Protein AF-A0A377ZAI4-F1 (afdb_monomer_lite)

Secondary structure (DSSP, 8-state):
---HHHHHHHHHHHHHHHHHHHHHHHHHS-HHHHHHHHHHHHHHHHHHHHHHHHHHHHHHHHHHHHHHHTT--HHHHHHHHHHHHHHHHHHHHHHHHHHHHHHHHH-TTTT------SS--------S---HHHHHHHHS-S-HHHHHHHT-HHHHHHHHHHHHHHHHHHGGG-

Organism: Klebsiella pneumoniae subsp. ozaenae (NCBI:txid574)

Structure (mmCIF, N/CA/C/O backbone):
data_AF-A0A377ZAI4-F1
#
_entry.id   AF-A0A377ZAI4-F1
#
loop_
_atom_site.group_PDB
_atom_site.id
_atom_site.type_symbol
_atom_site.label_atom_id
_atom_site.label_alt_id
_atom_site.label_comp_id
_atom_site.label_asym_id
_atom_site.label_entity_id
_atom_site.label_seq_id
_atom_site.pdbx_PDB_ins_code
_atom_site.Cartn_x
_atom_site.Cartn_y
_atom_site.Cartn_z
_atom_site.occupancy
_atom_site.B_iso_or_equiv
_atom_site.auth_seq_id
_atom_site.auth_comp_id
_atom_site.auth_asym_id
_atom_site.auth_atom_id
_atom_site.pdbx_PDB_model_num
ATOM 1 N N . MET A 1 1 ? -20.028 -23.204 -11.302 1.00 45.91 1 MET A N 1
ATOM 2 C CA . MET A 1 1 ? -18.611 -23.356 -10.896 1.00 45.91 1 MET A CA 1
ATOM 3 C C . MET A 1 1 ? -17.712 -23.246 -12.129 1.00 45.91 1 MET A C 1
ATOM 5 O O . MET A 1 1 ? -17.261 -24.260 -12.639 1.00 45.91 1 MET A O 1
ATOM 9 N N . ALA A 1 2 ? -17.522 -22.044 -12.684 1.00 52.09 2 ALA A N 1
ATOM 10 C CA . ALA A 1 2 ? -16.915 -21.872 -14.008 1.00 52.09 2 ALA A CA 1
ATOM 11 C C . ALA A 1 2 ? -15.800 -20.806 -14.013 1.00 52.09 2 ALA A C 1
ATOM 13 O O . ALA A 1 2 ? -15.980 -19.722 -13.474 1.00 52.09 2 ALA A O 1
ATOM 14 N N . ASN A 1 3 ? -14.687 -21.124 -14.690 1.00 61.41 3 ASN A N 1
ATOM 15 C CA . ASN A 1 3 ? -13.681 -20.213 -15.270 1.00 61.41 3 ASN A CA 1
ATOM 16 C C . ASN A 1 3 ? -12.674 -19.443 -14.380 1.00 61.41 3 ASN A C 1
ATOM 18 O O . ASN A 1 3 ? -11.955 -18.613 -14.929 1.00 61.41 3 ASN A O 1
ATOM 22 N N . ALA A 1 4 ? -12.497 -19.738 -13.087 1.00 61.06 4 ALA A N 1
ATOM 23 C CA . ALA A 1 4 ? -11.484 -19.035 -12.272 1.00 61.06 4 ALA A CA 1
ATOM 24 C C . ALA A 1 4 ? -10.038 -19.152 -12.823 1.00 61.06 4 ALA A C 1
ATOM 26 O O . ALA A 1 4 ? -9.299 -18.175 -12.828 1.00 61.06 4 ALA A O 1
ATOM 27 N N . ASN A 1 5 ? -9.655 -20.309 -13.382 1.00 71.44 5 ASN A N 1
ATOM 28 C CA . ASN A 1 5 ? -8.297 -20.523 -13.909 1.00 71.44 5 ASN A CA 1
ATOM 29 C C . ASN A 1 5 ? -8.024 -19.781 -15.238 1.00 71.44 5 ASN A C 1
ATOM 31 O O . ASN A 1 5 ? -6.881 -19.492 -15.579 1.00 71.44 5 ASN A O 1
ATOM 35 N N . LYS A 1 6 ? -9.070 -19.436 -16.005 1.00 84.50 6 LYS A N 1
ATOM 36 C CA . LYS A 1 6 ? -8.887 -18.790 -17.315 1.00 84.50 6 LYS A CA 1
ATOM 37 C C . LYS A 1 6 ? -8.428 -17.341 -17.177 1.00 84.50 6 LYS A C 1
ATOM 39 O O . LYS A 1 6 ? -7.590 -16.905 -17.953 1.00 84.50 6 LYS A O 1
ATOM 44 N N . LEU A 1 7 ? -8.935 -16.614 -16.178 1.00 85.81 7 LEU A N 1
ATOM 45 C CA . LEU A 1 7 ? -8.583 -15.207 -15.979 1.00 85.81 7 LEU A CA 1
ATOM 46 C C . LEU A 1 7 ? -7.131 -15.047 -15.510 1.00 85.81 7 LEU A C 1
ATOM 48 O O . LEU A 1 7 ? -6.398 -14.233 -16.063 1.00 85.81 7 LEU A O 1
ATOM 52 N N . THR A 1 8 ? -6.691 -15.871 -14.554 1.00 88.56 8 THR A N 1
ATOM 53 C CA . THR A 1 8 ? -5.288 -15.902 -14.114 1.00 88.56 8 THR A CA 1
ATOM 54 C C . THR A 1 8 ? -4.354 -16.269 -15.265 1.00 88.56 8 THR A C 1
ATOM 56 O O . THR A 1 8 ? -3.341 -15.600 -15.458 1.00 88.56 8 THR A O 1
ATOM 59 N N . LEU A 1 9 ? -4.719 -17.269 -16.079 1.00 89.00 9 LEU A N 1
ATOM 60 C CA . LEU A 1 9 ? -3.953 -17.625 -17.273 1.00 89.00 9 LEU A CA 1
ATOM 61 C C . LEU A 1 9 ? -3.871 -16.454 -18.262 1.00 89.00 9 LEU A C 1
ATOM 63 O O . LEU A 1 9 ? -2.788 -16.167 -18.761 1.00 89.00 9 LEU A O 1
ATOM 67 N N . PHE A 1 10 ? -4.977 -15.745 -18.510 1.00 91.81 10 PHE A N 1
ATOM 68 C CA . PHE A 1 10 ? -4.969 -14.574 -19.387 1.00 91.81 10 PHE A CA 1
ATOM 69 C C . PHE A 1 10 ? -4.040 -13.477 -18.875 1.00 91.81 10 PHE A C 1
ATOM 71 O O . PHE A 1 10 ? -3.251 -12.964 -19.661 1.00 91.81 10 PHE A O 1
ATOM 78 N N . ILE A 1 11 ? -4.065 -13.156 -17.578 1.00 91.25 11 ILE A N 1
ATOM 79 C CA . ILE A 1 11 ? -3.168 -12.143 -16.998 1.00 91.25 11 ILE A CA 1
ATOM 80 C C . ILE A 1 11 ? -1.704 -12.521 -17.237 1.00 91.25 11 ILE A C 1
ATOM 82 O O . ILE A 1 11 ? -0.928 -11.694 -17.711 1.00 91.25 11 ILE A O 1
ATOM 86 N N . VAL A 1 12 ? -1.330 -13.775 -16.968 1.00 92.12 12 VAL A N 1
ATOM 87 C CA . VAL A 1 12 ? 0.048 -14.247 -17.169 1.00 92.12 12 VAL A CA 1
ATOM 88 C C . VAL A 1 12 ? 0.436 -14.203 -18.649 1.00 92.12 12 VAL A C 1
ATOM 90 O O . VAL A 1 12 ? 1.517 -13.723 -18.985 1.00 92.12 12 VAL A O 1
ATOM 93 N N . VAL A 1 13 ? -0.448 -14.647 -19.545 1.00 93.75 13 VAL A N 1
ATOM 94 C CA . VAL A 1 13 ? -0.199 -14.630 -20.992 1.00 93.75 13 VAL A CA 1
ATOM 95 C C . VAL A 1 13 ? -0.047 -13.196 -21.513 1.00 93.75 13 VAL A C 1
ATOM 97 O O . VAL A 1 13 ? 0.906 -12.923 -22.239 1.00 93.75 13 VAL A O 1
ATOM 100 N N . PHE A 1 14 ? -0.917 -12.260 -21.119 1.00 91.88 14 PHE A N 1
ATOM 101 C CA . PHE A 1 14 ? -0.806 -10.850 -21.515 1.00 91.88 14 PHE A CA 1
ATOM 102 C C . PHE A 1 14 ? 0.428 -10.169 -20.921 1.00 91.88 14 PHE A C 1
ATOM 104 O O . PHE A 1 14 ? 1.060 -9.375 -21.613 1.00 91.88 14 PHE A O 1
ATOM 111 N N . MET A 1 15 ? 0.819 -10.508 -19.689 1.00 93.06 15 MET A N 1
ATOM 112 C CA . MET A 1 15 ? 2.057 -10.013 -19.082 1.00 93.06 15 MET A CA 1
ATOM 113 C C . MET A 1 15 ? 3.282 -10.462 -19.887 1.00 93.06 15 MET A C 1
ATOM 115 O O . MET A 1 15 ? 4.119 -9.635 -20.245 1.00 93.06 15 MET A O 1
ATOM 119 N N . LEU A 1 16 ? 3.367 -11.752 -20.230 1.00 94.75 16 LEU A N 1
ATOM 120 C CA . LEU A 1 16 ? 4.463 -12.283 -21.044 1.00 94.75 16 LEU A CA 1
ATOM 121 C C . LEU A 1 16 ? 4.462 -11.690 -22.456 1.00 94.75 16 LEU A C 1
ATOM 123 O O . LEU A 1 16 ? 5.514 -11.277 -22.936 1.00 94.75 16 LEU A O 1
ATOM 127 N N . MET A 1 17 ? 3.299 -11.586 -23.105 1.00 92.38 17 MET A N 1
ATOM 128 C CA . MET A 1 17 ? 3.187 -10.932 -24.413 1.00 92.38 17 MET A CA 1
ATOM 129 C C . MET A 1 17 ? 3.610 -9.460 -24.358 1.00 92.38 17 MET A C 1
ATOM 131 O O . MET A 1 17 ? 4.318 -9.006 -25.254 1.00 92.38 17 MET A O 1
ATOM 135 N N . GLY A 1 18 ? 3.239 -8.726 -23.304 1.00 89.50 18 GLY A N 1
ATOM 136 C CA . GLY A 1 18 ? 3.664 -7.344 -23.088 1.00 89.50 18 GLY A CA 1
ATOM 137 C C . GLY A 1 18 ? 5.184 -7.226 -22.987 1.00 89.50 18 GLY A C 1
ATOM 138 O O . GLY A 1 18 ? 5.784 -6.459 -23.738 1.00 89.50 18 GLY A O 1
ATOM 139 N N . ILE A 1 19 ? 5.818 -8.058 -22.153 1.00 90.62 19 ILE A N 1
ATOM 140 C CA . ILE A 1 19 ? 7.284 -8.105 -22.014 1.00 90.62 19 ILE A CA 1
ATOM 141 C C . ILE A 1 19 ? 7.958 -8.437 -23.353 1.00 90.62 19 ILE A C 1
ATOM 143 O O . ILE A 1 19 ? 8.893 -7.747 -23.756 1.00 90.62 19 ILE A O 1
ATOM 147 N N . LEU A 1 20 ? 7.472 -9.457 -24.066 1.00 91.81 20 LEU A N 1
ATOM 148 C CA . LEU A 1 20 ? 8.036 -9.879 -25.352 1.00 91.81 20 LEU A CA 1
ATOM 149 C C . LEU A 1 20 ? 7.891 -8.799 -26.428 1.00 91.81 20 LEU A C 1
ATOM 151 O O . LEU A 1 20 ? 8.846 -8.528 -27.151 1.00 91.81 20 LEU A O 1
ATOM 155 N N . SER A 1 21 ? 6.724 -8.155 -26.515 1.00 86.81 21 SER A N 1
ATOM 156 C CA . SER A 1 21 ? 6.488 -7.057 -27.457 1.00 86.81 21 SER A CA 1
ATOM 157 C C . SER A 1 21 ? 7.378 -5.844 -27.1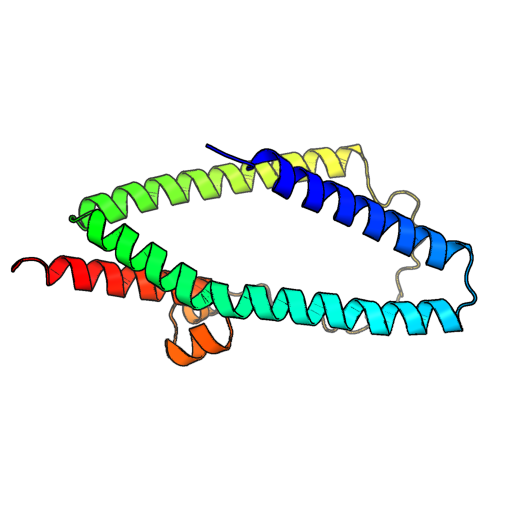65 1.00 86.81 21 SER A C 1
ATOM 159 O O . SER A 1 21 ? 7.977 -5.301 -28.091 1.00 86.81 21 SER A O 1
ATOM 161 N N . GLY A 1 22 ? 7.548 -5.475 -25.890 1.00 86.69 22 GLY A N 1
ATOM 162 C CA . GLY A 1 22 ? 8.427 -4.379 -25.481 1.00 86.69 22 GLY A CA 1
ATOM 163 C C . GLY A 1 22 ? 9.897 -4.674 -25.779 1.00 86.69 22 GLY A C 1
ATOM 164 O O . GLY A 1 22 ? 10.599 -3.823 -26.323 1.00 86.69 22 GLY A O 1
ATOM 165 N N . ALA A 1 23 ? 10.350 -5.902 -25.505 1.00 87.44 23 ALA A N 1
ATOM 166 C CA . ALA A 1 23 ? 11.706 -6.339 -25.824 1.00 87.44 23 ALA A CA 1
ATOM 167 C C . ALA A 1 23 ? 11.969 -6.346 -27.339 1.00 87.44 23 ALA A C 1
ATOM 169 O O . ALA A 1 23 ? 12.991 -5.823 -27.776 1.00 87.44 23 ALA A O 1
ATOM 170 N N . ALA A 1 24 ? 11.038 -6.871 -28.144 1.00 86.06 24 ALA A N 1
ATOM 171 C CA . ALA A 1 24 ? 11.174 -6.914 -29.599 1.00 86.06 24 ALA A CA 1
ATOM 172 C C . ALA A 1 24 ? 11.222 -5.508 -30.223 1.00 86.06 24 ALA A C 1
ATOM 174 O O . ALA A 1 24 ? 12.033 -5.245 -31.109 1.00 86.06 24 ALA A O 1
ATOM 175 N N . ILE A 1 25 ? 10.390 -4.580 -29.750 1.00 84.19 25 ILE A N 1
ATOM 176 C CA . ILE A 1 25 ? 10.393 -3.199 -30.250 1.00 84.19 25 ILE A CA 1
ATOM 177 C C . ILE A 1 25 ? 11.689 -2.491 -29.854 1.00 84.19 25 ILE A C 1
ATOM 179 O O . ILE A 1 25 ? 12.279 -1.801 -30.680 1.00 84.19 25 ILE A O 1
ATOM 183 N N . HIS A 1 26 ? 12.191 -2.723 -28.640 1.00 81.88 26 HIS A N 1
ATOM 184 C CA . HIS A 1 26 ? 13.474 -2.176 -28.208 1.00 81.88 26 HIS A CA 1
ATOM 185 C C . HIS A 1 26 ? 14.666 -2.714 -29.025 1.00 81.88 26 HIS A C 1
ATOM 187 O O . HIS A 1 26 ? 15.601 -1.963 -29.293 1.00 81.88 26 HIS A O 1
ATOM 193 N N . THR A 1 27 ? 14.663 -3.990 -29.437 1.00 81.75 27 THR A N 1
ATOM 194 C CA . THR A 1 27 ? 15.794 -4.586 -30.177 1.00 81.75 27 THR A CA 1
ATOM 195 C C . THR A 1 27 ? 15.762 -4.346 -31.683 1.00 81.75 27 THR A C 1
ATOM 197 O O . THR A 1 27 ? 16.826 -4.308 -32.297 1.00 81.75 27 THR A O 1
ATOM 200 N N . TYR A 1 28 ? 14.581 -4.217 -32.295 1.00 78.81 28 TYR A N 1
ATOM 201 C CA . TYR A 1 28 ? 14.442 -4.169 -33.758 1.00 78.81 28 TYR A CA 1
ATOM 202 C C . TYR A 1 28 ? 14.004 -2.807 -34.323 1.00 78.81 28 TYR A C 1
ATOM 204 O O . TYR A 1 28 ? 14.058 -2.632 -35.540 1.00 78.81 28 TYR A O 1
ATOM 212 N N . ALA A 1 29 ? 13.574 -1.843 -33.497 1.00 79.88 29 ALA A N 1
ATOM 213 C CA . ALA A 1 29 ? 13.052 -0.561 -33.979 1.00 79.88 29 ALA A CA 1
ATOM 214 C C . ALA A 1 29 ? 14.047 0.609 -33.855 1.00 79.88 29 ALA A C 1
ATOM 216 O O . ALA A 1 29 ? 14.933 0.642 -33.005 1.00 79.88 29 ALA A O 1
ATOM 217 N N . THR A 1 30 ? 13.872 1.612 -34.718 1.00 78.94 30 THR A N 1
ATOM 218 C CA . THR A 1 30 ? 14.623 2.877 -34.706 1.00 78.94 30 THR A CA 1
ATOM 219 C C . THR A 1 30 ? 14.266 3.709 -33.456 1.00 78.94 30 THR A C 1
ATOM 221 O O . THR A 1 30 ? 13.109 3.666 -33.028 1.00 78.94 30 THR A O 1
ATOM 224 N N . PRO A 1 31 ? 15.186 4.517 -32.882 1.00 75.50 31 PRO A N 1
ATOM 225 C CA . PRO A 1 31 ? 14.945 5.254 -31.630 1.00 75.50 31 PRO A CA 1
ATOM 226 C C . PRO A 1 31 ? 13.681 6.130 -31.614 1.00 75.50 31 PRO A C 1
ATOM 228 O O . PRO A 1 31 ? 13.034 6.283 -30.581 1.00 75.50 31 PRO A O 1
ATOM 231 N N . THR A 1 32 ? 13.286 6.667 -32.770 1.00 75.25 32 THR A N 1
ATOM 232 C CA . THR A 1 32 ? 12.071 7.478 -32.935 1.00 75.25 32 THR A CA 1
ATOM 233 C C . THR A 1 32 ? 10.786 6.659 -32.775 1.00 75.25 32 THR A C 1
ATOM 235 O O . THR A 1 32 ? 9.830 7.119 -32.155 1.00 75.25 32 THR A O 1
ATOM 238 N N . THR A 1 33 ? 10.765 5.425 -33.283 1.00 76.75 33 THR A N 1
ATOM 239 C CA . THR A 1 33 ? 9.631 4.498 -33.156 1.00 76.75 33 THR A CA 1
ATOM 240 C C . THR A 1 33 ? 9.520 3.930 -31.743 1.00 76.75 33 THR A C 1
ATOM 242 O O . THR A 1 33 ? 8.408 3.738 -31.260 1.00 76.75 33 THR A O 1
ATOM 245 N N . VAL A 1 34 ? 10.648 3.714 -31.057 1.00 79.88 34 VAL A N 1
ATOM 246 C CA . VAL A 1 34 ? 10.663 3.276 -29.650 1.00 79.88 34 VAL A CA 1
ATOM 247 C C . VAL A 1 34 ? 10.018 4.330 -28.747 1.00 79.88 34 VAL A C 1
ATOM 249 O O . VAL A 1 34 ? 9.147 3.985 -27.952 1.00 79.88 34 VAL A O 1
ATOM 252 N N . SER A 1 35 ? 10.377 5.610 -28.911 1.00 78.31 35 SER A N 1
ATOM 253 C CA . SER A 1 35 ? 9.770 6.710 -28.144 1.00 78.31 35 SER A CA 1
ATOM 254 C C . SER A 1 35 ? 8.271 6.828 -28.416 1.00 78.31 35 SER A C 1
ATOM 256 O O . SER A 1 35 ? 7.478 6.844 -27.482 1.00 78.31 35 SER A O 1
ATOM 258 N N . ALA A 1 36 ? 7.867 6.825 -29.691 1.00 82.31 36 ALA A N 1
ATOM 259 C CA . ALA A 1 36 ? 6.455 6.922 -30.053 1.00 82.31 36 ALA A CA 1
ATOM 260 C C . ALA A 1 36 ? 5.635 5.739 -29.513 1.00 82.31 36 ALA A C 1
ATOM 262 O O . ALA A 1 36 ? 4.505 5.916 -29.067 1.00 82.31 36 ALA A O 1
ATOM 263 N N . TRP A 1 37 ? 6.179 4.520 -29.534 1.00 82.06 37 TRP A N 1
ATOM 264 C CA . TRP A 1 37 ? 5.494 3.359 -28.968 1.00 82.06 37 TRP A CA 1
ATOM 265 C C . TRP A 1 37 ? 5.384 3.440 -27.440 1.00 82.06 37 TRP A C 1
ATOM 267 O O . TRP A 1 37 ? 4.315 3.155 -26.897 1.00 82.06 37 TRP A O 1
ATOM 277 N N . ALA A 1 38 ? 6.448 3.877 -26.758 1.00 81.50 38 ALA A N 1
ATOM 278 C CA . ALA A 1 38 ? 6.449 4.074 -25.312 1.00 81.50 38 ALA A CA 1
ATOM 279 C C . ALA A 1 38 ? 5.367 5.074 -24.878 1.00 81.50 38 ALA A C 1
ATOM 281 O O . ALA A 1 38 ? 4.575 4.749 -23.997 1.00 81.50 38 ALA A O 1
ATOM 282 N N . ASP A 1 39 ? 5.257 6.220 -25.555 1.00 83.69 39 ASP A N 1
ATOM 283 C CA . ASP A 1 39 ? 4.256 7.251 -25.246 1.00 83.69 39 ASP A CA 1
ATOM 284 C C . ASP A 1 39 ? 2.807 6.767 -25.448 1.00 83.69 39 ASP A C 1
ATOM 286 O O . ASP A 1 39 ? 1.890 7.169 -24.732 1.00 83.69 39 ASP A O 1
ATOM 290 N N . ASN A 1 40 ? 2.572 5.871 -26.411 1.00 86.38 40 ASN A N 1
ATOM 291 C CA . ASN A 1 40 ? 1.237 5.313 -26.648 1.00 86.38 40 ASN A CA 1
ATOM 292 C C . ASN A 1 40 ? 0.861 4.223 -25.626 1.00 86.38 40 ASN A C 1
ATOM 294 O O . ASN A 1 40 ? -0.298 4.121 -25.219 1.00 86.38 40 ASN A O 1
ATOM 298 N N . ILE A 1 41 ? 1.820 3.398 -25.196 1.00 86.81 41 ILE A N 1
ATOM 299 C CA . ILE A 1 41 ? 1.599 2.339 -24.194 1.00 86.81 41 ILE A CA 1
ATOM 300 C C . ILE A 1 41 ? 1.440 2.913 -22.782 1.00 86.81 41 ILE A C 1
ATOM 302 O O . ILE A 1 41 ? 0.656 2.381 -21.984 1.00 86.81 41 ILE A O 1
ATOM 306 N N . THR A 1 42 ? 2.155 3.990 -22.454 1.00 86.88 42 THR A N 1
ATOM 307 C CA . THR A 1 42 ? 2.029 4.654 -21.148 1.00 86.88 42 THR A CA 1
ATOM 308 C C . THR A 1 42 ? 0.618 5.177 -20.933 1.00 86.88 42 THR A C 1
ATOM 310 O O . THR A 1 42 ? 0.093 4.990 -19.842 1.00 86.88 42 THR A O 1
ATOM 313 N N . LEU A 1 43 ? -0.065 5.674 -21.972 1.00 89.88 43 LEU A N 1
ATOM 314 C CA . LEU A 1 43 ? -1.476 6.073 -21.882 1.00 89.88 43 LEU A CA 1
ATOM 315 C C . LEU A 1 43 ? -2.382 4.935 -21.378 1.00 89.88 43 LEU A C 1
ATOM 317 O O . LEU A 1 43 ? -3.228 5.149 -20.507 1.00 89.88 43 LEU A O 1
ATOM 321 N N . LEU A 1 44 ? -2.208 3.720 -21.908 1.00 90.19 44 LEU A N 1
ATOM 322 C CA . LEU A 1 44 ? -2.991 2.556 -21.484 1.00 90.19 44 LEU A CA 1
ATOM 323 C C . LEU A 1 44 ? -2.680 2.176 -20.031 1.00 90.19 44 LEU A C 1
ATOM 325 O O . LEU A 1 44 ? -3.592 1.886 -19.254 1.00 90.19 44 LEU A O 1
ATOM 329 N N . THR A 1 45 ? -1.399 2.213 -19.663 1.00 90.06 45 THR A N 1
ATOM 330 C CA . THR A 1 45 ? -0.939 1.933 -18.295 1.00 90.06 45 THR A CA 1
ATOM 331 C C . THR A 1 45 ? -1.490 2.964 -17.311 1.00 90.06 45 THR A C 1
ATOM 333 O O . THR A 1 45 ? -2.036 2.597 -16.271 1.00 90.06 45 THR A O 1
ATOM 336 N N . ASP A 1 46 ? -1.440 4.246 -17.661 1.00 92.25 46 ASP A N 1
ATOM 337 C CA . ASP A 1 46 ? -1.945 5.345 -16.844 1.00 92.25 46 ASP A CA 1
ATOM 338 C C . ASP A 1 46 ? -3.454 5.250 -16.644 1.00 92.25 46 ASP A C 1
ATOM 340 O O . ASP A 1 46 ? -3.943 5.419 -15.523 1.00 92.25 46 ASP A O 1
ATOM 344 N N . LEU A 1 47 ? -4.207 4.944 -17.704 1.00 93.19 47 LEU A N 1
ATOM 345 C CA . LEU A 1 47 ? -5.650 4.751 -17.606 1.00 93.19 47 LEU A CA 1
ATOM 346 C C . LEU A 1 47 ? -5.981 3.560 -16.700 1.00 93.19 47 LEU A C 1
ATOM 348 O O . LEU A 1 47 ? -6.828 3.679 -15.816 1.00 93.19 47 LEU A O 1
ATOM 352 N N . PHE A 1 48 ? -5.278 2.439 -16.861 1.00 92.94 48 PHE A N 1
ATOM 353 C CA . PHE A 1 48 ? -5.456 1.262 -16.015 1.00 92.94 48 PHE A CA 1
ATOM 354 C C . PHE A 1 48 ? -5.159 1.556 -14.537 1.00 92.94 48 PHE A C 1
ATOM 356 O O . PHE A 1 48 ? -5.964 1.230 -13.661 1.00 92.94 48 PHE A O 1
ATOM 363 N N . LEU A 1 49 ? -4.050 2.241 -14.245 1.00 93.19 49 LEU A N 1
ATOM 364 C CA . LEU A 1 49 ? -3.698 2.638 -12.881 1.00 93.19 49 LEU A CA 1
ATOM 365 C C . LEU A 1 49 ? -4.710 3.627 -12.289 1.00 93.19 49 LEU A C 1
ATOM 367 O O . LEU A 1 49 ? -5.019 3.537 -11.100 1.00 93.19 49 LEU A O 1
ATOM 371 N N . ARG A 1 50 ? -5.268 4.543 -13.091 1.00 93.19 50 ARG A N 1
ATOM 372 C CA . ARG A 1 50 ? -6.349 5.450 -12.661 1.00 93.19 50 ARG A CA 1
ATOM 373 C C . ARG A 1 50 ? -7.622 4.687 -12.302 1.00 93.19 50 ARG A C 1
ATOM 375 O O . ARG A 1 50 ? -8.228 5.000 -11.280 1.00 93.19 50 ARG A O 1
ATOM 382 N N . LEU A 1 51 ? -7.994 3.673 -13.085 1.00 93.81 51 LEU A N 1
ATOM 383 C CA . LEU A 1 51 ? -9.144 2.812 -12.788 1.00 93.81 51 LEU A CA 1
ATOM 384 C C . LEU A 1 51 ? -8.956 2.058 -11.466 1.00 93.81 51 LEU A C 1
ATOM 386 O O . LEU A 1 51 ? -9.873 2.024 -10.649 1.00 93.81 51 LEU A O 1
ATOM 390 N N . ILE A 1 52 ? -7.762 1.510 -11.217 1.00 92.56 52 ILE A N 1
ATOM 391 C CA . ILE A 1 52 ? -7.448 0.863 -9.935 1.00 92.56 52 ILE A CA 1
ATOM 392 C C . ILE A 1 52 ? -7.550 1.873 -8.783 1.00 92.56 52 ILE A C 1
ATOM 394 O O . ILE A 1 52 ? -8.252 1.615 -7.805 1.00 92.56 52 ILE A O 1
ATOM 398 N N . LYS A 1 53 ? -6.902 3.040 -8.903 1.00 88.81 53 LYS A N 1
ATOM 399 C CA . LYS A 1 53 ? -6.905 4.082 -7.860 1.00 88.81 53 LYS A CA 1
ATOM 400 C C . LYS A 1 53 ? -8.317 4.560 -7.515 1.00 88.81 53 LYS A C 1
ATOM 402 O O . LYS A 1 53 ? -8.635 4.680 -6.338 1.00 88.81 53 LYS A O 1
ATOM 407 N N . MET A 1 54 ? -9.185 4.731 -8.513 1.00 92.50 54 MET A N 1
ATOM 408 C CA . MET A 1 54 ? -10.588 5.118 -8.315 1.00 92.50 54 MET A CA 1
ATOM 409 C C . MET A 1 54 ? -11.347 4.158 -7.383 1.00 92.50 54 MET A C 1
ATOM 411 O O . MET A 1 54 ? -12.205 4.593 -6.617 1.00 92.50 54 MET A O 1
ATOM 415 N N . VAL A 1 55 ? -11.043 2.858 -7.441 1.00 93.19 55 VAL A N 1
ATOM 416 C CA . VAL A 1 55 ? -11.749 1.829 -6.662 1.00 93.19 55 VAL A CA 1
ATOM 417 C C . VAL A 1 55 ? -11.135 1.627 -5.273 1.00 93.19 55 VAL A C 1
ATOM 419 O O . VAL A 1 55 ? -11.865 1.289 -4.341 1.00 93.19 55 VAL A O 1
ATOM 422 N N . ILE A 1 56 ? -9.825 1.848 -5.101 1.00 92.12 56 ILE A N 1
ATOM 423 C CA . ILE A 1 56 ? -9.110 1.553 -3.845 1.00 92.12 56 ILE A CA 1
ATOM 424 C C . ILE A 1 56 ? -9.720 2.292 -2.649 1.00 92.12 56 ILE A C 1
ATOM 426 O O . ILE A 1 56 ? -10.035 1.645 -1.651 1.00 92.12 56 ILE A O 1
ATOM 430 N N . ALA A 1 57 ? -9.900 3.614 -2.723 1.00 92.31 57 ALA A N 1
ATOM 431 C CA . ALA A 1 57 ? -10.333 4.395 -1.560 1.00 92.31 57 ALA A CA 1
ATOM 432 C C . ALA A 1 57 ? -11.728 3.974 -1.027 1.00 92.31 57 ALA A C 1
ATOM 434 O O . ALA A 1 57 ? -11.826 3.656 0.164 1.00 92.31 57 ALA A O 1
ATOM 435 N N . PRO A 1 58 ? -12.787 3.863 -1.862 1.00 91.75 58 PRO A N 1
ATOM 436 C CA . PRO A 1 58 ? -14.087 3.354 -1.413 1.00 91.75 58 PRO A CA 1
ATOM 437 C C . PRO A 1 58 ? -14.046 1.896 -0.942 1.00 91.75 58 PRO A C 1
ATOM 439 O O . PRO A 1 58 ? -14.705 1.539 0.040 1.00 91.75 58 PRO A O 1
ATOM 442 N N . LEU A 1 59 ? -13.272 1.044 -1.623 1.00 94.50 59 LEU A N 1
ATOM 443 C CA . LEU A 1 59 ? -13.158 -0.373 -1.283 1.00 94.50 59 LEU A CA 1
ATOM 444 C C . LEU A 1 59 ? -12.508 -0.559 0.091 1.00 94.50 59 LEU A C 1
ATOM 446 O O . LEU A 1 59 ? -13.038 -1.291 0.922 1.00 94.50 59 LEU A O 1
ATOM 450 N N . VAL A 1 60 ? -11.392 0.118 0.361 1.00 94.25 60 VAL A N 1
ATOM 451 C CA . VAL A 1 60 ? -10.683 0.024 1.646 1.00 94.25 60 VAL A CA 1
ATOM 452 C C . VAL A 1 60 ? -11.556 0.548 2.783 1.00 94.25 60 VAL A C 1
ATOM 454 O O . VAL A 1 60 ? -11.717 -0.144 3.786 1.00 94.25 60 VAL A O 1
ATOM 457 N N . PHE A 1 61 ? -12.177 1.719 2.613 1.00 94.56 61 PHE A N 1
ATOM 458 C CA . PHE A 1 61 ? -13.072 2.284 3.624 1.00 94.56 61 PHE A CA 1
ATOM 459 C C . PHE A 1 61 ? -14.230 1.332 3.954 1.00 94.56 61 PHE A C 1
ATOM 461 O O . PHE A 1 61 ? -14.411 0.951 5.109 1.00 94.56 61 PHE A O 1
ATOM 468 N N . SER A 1 62 ? -14.978 0.890 2.939 1.00 94.50 62 SER A N 1
ATOM 469 C CA . SER A 1 62 ? -16.149 0.028 3.141 1.00 94.50 62 SER A CA 1
ATOM 470 C C . SER A 1 62 ? -15.785 -1.334 3.736 1.00 94.50 62 SER A C 1
ATOM 472 O O . SER A 1 62 ? -16.430 -1.781 4.684 1.00 94.50 62 SER A O 1
ATOM 474 N N . THR A 1 63 ? -14.738 -1.988 3.227 1.00 94.69 63 THR A N 1
ATOM 475 C CA . THR A 1 63 ? -14.329 -3.321 3.699 1.00 94.69 63 THR A CA 1
ATOM 476 C C . THR A 1 63 ? -13.829 -3.296 5.138 1.00 94.69 63 THR A C 1
ATOM 478 O O . THR A 1 63 ? -14.202 -4.174 5.917 1.00 94.69 63 THR A O 1
ATOM 481 N N . LEU A 1 64 ? -13.042 -2.287 5.521 1.00 92.94 64 LEU A N 1
ATOM 482 C CA . LEU A 1 64 ? -12.548 -2.153 6.890 1.00 92.94 64 LEU A CA 1
ATOM 483 C C . LEU A 1 64 ? -13.653 -1.754 7.859 1.00 92.94 64 LEU A C 1
ATOM 485 O O . LEU A 1 64 ? -13.787 -2.389 8.902 1.00 92.94 64 LEU A O 1
ATOM 489 N N . THR A 1 65 ? -14.479 -0.766 7.514 1.00 92.00 65 THR A N 1
ATOM 490 C CA . THR A 1 65 ? -15.600 -0.351 8.364 1.00 92.00 65 THR A CA 1
ATOM 491 C C . THR A 1 65 ? -16.561 -1.513 8.617 1.00 92.00 65 THR A C 1
ATOM 493 O O . THR A 1 65 ? -16.835 -1.827 9.776 1.00 92.00 65 THR A O 1
ATOM 496 N N . VAL A 1 66 ? -17.005 -2.216 7.568 1.00 91.75 66 VAL A N 1
ATOM 497 C CA . VAL A 1 66 ? -17.878 -3.395 7.714 1.00 91.75 66 VAL A CA 1
ATOM 498 C C . VAL A 1 66 ? -17.166 -4.512 8.479 1.00 91.75 66 VAL A C 1
ATOM 500 O O . VAL A 1 66 ? -17.767 -5.147 9.343 1.00 91.75 66 VAL A O 1
ATOM 503 N N . GLY A 1 67 ? -15.883 -4.753 8.199 1.00 90.12 67 GLY A N 1
ATOM 504 C CA . GLY A 1 67 ? -15.091 -5.767 8.895 1.00 90.12 67 GLY A CA 1
ATOM 505 C C . GLY A 1 67 ? -15.002 -5.524 10.403 1.00 90.12 67 GLY A C 1
ATOM 506 O O . GLY A 1 67 ? -15.151 -6.461 11.184 1.00 90.12 67 GLY A O 1
ATOM 507 N N . ILE A 1 68 ? -14.818 -4.269 10.813 1.00 89.12 68 ILE A N 1
ATOM 508 C CA . ILE A 1 68 ? -14.716 -3.862 12.219 1.00 89.12 68 ILE A CA 1
ATOM 509 C C . ILE A 1 68 ? -16.077 -3.917 12.912 1.00 89.12 68 ILE A C 1
ATOM 511 O O . ILE A 1 68 ? -16.171 -4.463 14.010 1.00 89.12 68 ILE A O 1
ATOM 515 N N . MET A 1 69 ? -17.140 -3.432 12.265 1.00 88.75 69 MET A N 1
ATOM 516 C CA . MET A 1 69 ? -18.500 -3.498 12.814 1.00 88.75 69 MET A CA 1
ATOM 517 C C . MET A 1 69 ? -18.937 -4.945 13.088 1.00 88.75 69 MET A C 1
ATOM 519 O O . MET A 1 69 ? -19.547 -5.225 14.116 1.00 88.75 69 MET A O 1
ATOM 523 N N . ARG A 1 70 ? -18.556 -5.897 12.224 1.00 85.06 70 ARG A N 1
ATOM 524 C CA . A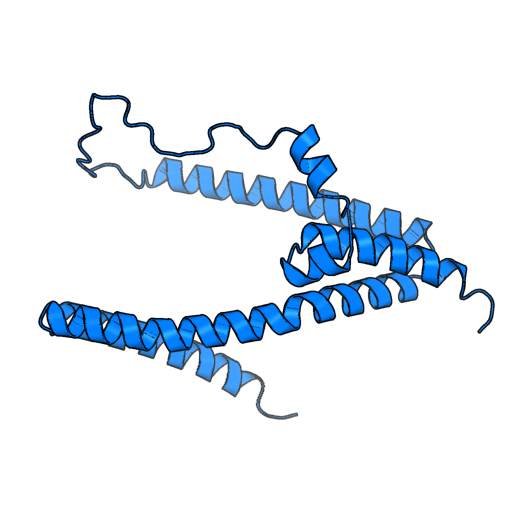RG A 1 70 ? -18.867 -7.328 12.406 1.00 85.06 70 ARG A CA 1
ATOM 525 C C . ARG A 1 70 ? -18.180 -7.979 13.605 1.00 85.06 70 ARG A C 1
ATOM 527 O O . ARG A 1 70 ? -18.624 -9.041 14.032 1.00 85.06 70 ARG A O 1
ATOM 534 N N . LEU A 1 71 ? -17.101 -7.394 14.123 1.00 81.69 71 LEU A N 1
ATOM 535 C CA . LEU A 1 71 ? -16.398 -7.931 15.290 1.00 81.69 71 LEU A CA 1
ATOM 536 C C . LEU A 1 71 ? -17.132 -7.625 16.603 1.00 81.69 71 LEU A C 1
ATOM 538 O O . LEU A 1 71 ? -16.867 -8.313 17.586 1.00 81.69 71 LEU A O 1
ATOM 542 N N . GLY A 1 72 ? -18.051 -6.649 16.626 1.00 69.50 72 GLY A N 1
ATOM 543 C CA . GLY A 1 72 ? -18.970 -6.356 17.739 1.00 69.50 72 GLY A CA 1
ATOM 544 C C . GLY A 1 72 ? -18.326 -5.772 19.005 1.00 69.50 72 GLY A C 1
ATOM 545 O O . GLY A 1 72 ? -18.903 -4.906 19.652 1.00 69.50 72 GLY A O 1
ATOM 546 N N . GLU A 1 73 ? -17.112 -6.198 19.350 1.00 81.00 73 GLU A N 1
ATOM 547 C CA . GLU A 1 73 ? -16.458 -5.888 20.616 1.00 81.00 73 GLU A CA 1
ATOM 548 C C . GLU A 1 73 ? -15.103 -5.194 20.408 1.00 81.00 73 GLU A C 1
ATOM 550 O O . GLU A 1 73 ? -14.161 -5.751 19.828 1.00 81.00 73 GLU A O 1
ATOM 555 N N . THR A 1 74 ? -14.967 -3.988 20.964 1.00 77.94 74 THR A N 1
ATOM 556 C CA . THR A 1 74 ? -13.759 -3.147 20.881 1.00 77.94 74 THR A CA 1
ATOM 557 C C . THR A 1 74 ? -12.511 -3.840 21.439 1.00 77.94 74 THR A C 1
ATOM 559 O O . THR A 1 74 ? -11.422 -3.708 20.878 1.00 77.94 74 THR A O 1
ATOM 562 N N . ALA A 1 75 ? -12.660 -4.643 22.500 1.00 81.81 75 ALA A N 1
ATOM 563 C CA . ALA A 1 75 ? -11.567 -5.425 23.082 1.00 81.81 75 ALA A CA 1
ATOM 564 C C . ALA A 1 75 ? -11.055 -6.513 22.122 1.00 81.81 75 ALA A C 1
ATOM 566 O O . ALA A 1 75 ? -9.846 -6.748 22.006 1.00 81.81 75 ALA A O 1
ATOM 567 N N . THR A 1 76 ? -11.964 -7.147 21.380 1.00 82.44 76 THR A N 1
ATOM 568 C CA . THR A 1 76 ? -11.609 -8.150 20.376 1.00 82.44 76 THR A CA 1
ATOM 569 C C . THR A 1 76 ? -10.914 -7.505 19.172 1.00 82.44 76 THR A C 1
ATOM 571 O O . THR A 1 76 ? -9.898 -8.040 18.721 1.00 82.44 76 THR A O 1
ATOM 574 N N . ILE A 1 77 ? -11.351 -6.319 18.729 1.00 82.88 77 ILE A N 1
ATOM 575 C CA . ILE A 1 77 ? -10.690 -5.540 17.662 1.00 82.88 77 ILE A CA 1
ATOM 576 C C . ILE A 1 77 ? -9.229 -5.230 18.029 1.00 82.88 77 ILE A C 1
ATOM 578 O O . ILE A 1 77 ? -8.323 -5.528 17.248 1.00 82.88 77 ILE A O 1
ATOM 582 N N . GLY A 1 78 ? -8.980 -4.712 19.238 1.00 84.50 78 GLY A N 1
ATOM 583 C CA . GLY A 1 78 ? -7.626 -4.395 19.709 1.00 84.50 78 GLY A CA 1
ATOM 584 C C . GLY A 1 78 ? -6.713 -5.623 19.803 1.00 84.50 78 GLY A C 1
ATOM 585 O O . GLY A 1 78 ? -5.554 -5.575 19.390 1.00 84.50 78 GLY A O 1
ATOM 586 N N . ARG A 1 79 ? -7.235 -6.763 20.274 1.00 88.75 79 ARG A N 1
ATOM 587 C CA . ARG A 1 79 ? -6.472 -8.020 20.373 1.00 88.75 79 ARG A CA 1
ATOM 588 C C . ARG A 1 79 ? -6.106 -8.595 19.004 1.00 88.75 79 ARG A C 1
ATOM 590 O O . ARG A 1 79 ? -4.984 -9.069 18.824 1.00 88.75 79 ARG A O 1
ATOM 597 N N . VAL A 1 80 ? -7.040 -8.584 18.053 1.00 88.69 80 VAL A N 1
ATOM 598 C CA . VAL A 1 80 ? -6.797 -9.076 16.687 1.00 88.69 80 VAL A CA 1
ATOM 599 C C . VAL A 1 80 ? -5.834 -8.143 15.955 1.00 88.69 80 VAL A C 1
ATOM 601 O O . VAL A 1 80 ? -4.852 -8.621 15.389 1.00 88.69 80 VAL A O 1
ATOM 604 N N . GLY A 1 81 ? -6.048 -6.827 16.043 1.00 86.94 81 GLY A N 1
ATOM 605 C CA . GLY A 1 81 ? -5.158 -5.820 15.464 1.00 86.94 81 GLY A CA 1
ATOM 606 C C . GLY A 1 81 ? -3.741 -5.887 16.038 1.00 86.94 81 GLY A C 1
ATOM 607 O O . GLY A 1 81 ? -2.774 -5.881 15.283 1.00 86.94 81 GLY A O 1
ATOM 608 N N . GLY A 1 82 ? -3.601 -6.052 17.356 1.00 90.62 82 GLY A N 1
ATOM 609 C CA . GLY A 1 82 ? -2.301 -6.217 18.010 1.00 90.62 82 GLY A CA 1
ATOM 610 C C . GLY A 1 82 ? -1.559 -7.474 17.550 1.00 90.62 82 GLY A C 1
ATOM 611 O O . GLY A 1 82 ? -0.382 -7.397 17.200 1.00 90.62 82 GLY A O 1
ATOM 612 N N . LYS A 1 83 ? -2.246 -8.624 17.469 1.00 92.88 83 LYS A N 1
ATOM 613 C CA . LYS A 1 83 ? -1.654 -9.860 16.922 1.00 92.88 83 LYS A CA 1
ATOM 614 C C . LYS A 1 83 ? -1.232 -9.693 15.462 1.00 92.88 83 LYS A C 1
ATOM 616 O O . LYS A 1 83 ? -0.146 -10.138 15.099 1.00 92.88 83 LYS A O 1
ATOM 621 N N . ALA A 1 84 ? -2.058 -9.036 14.648 1.00 91.56 84 ALA A N 1
ATOM 622 C CA . ALA A 1 84 ? -1.740 -8.750 13.253 1.00 91.56 84 ALA A CA 1
ATOM 623 C C . ALA A 1 84 ? -0.530 -7.813 13.121 1.00 91.56 84 ALA A C 1
ATOM 625 O O . ALA A 1 84 ? 0.339 -8.068 12.295 1.00 91.56 84 ALA A O 1
ATOM 626 N N . MET A 1 85 ? -0.427 -6.781 13.966 1.00 92.88 85 MET A N 1
ATOM 627 C CA . MET A 1 85 ? 0.697 -5.842 13.974 1.00 92.88 85 MET A CA 1
ATOM 628 C C . MET A 1 85 ? 2.009 -6.532 14.353 1.00 92.88 85 MET A C 1
ATOM 630 O O . MET A 1 85 ? 3.008 -6.372 13.659 1.00 92.88 85 MET A O 1
ATOM 634 N N . VAL A 1 86 ? 2.004 -7.348 15.412 1.00 96.38 86 VAL A N 1
ATOM 635 C CA . VAL A 1 86 ? 3.183 -8.135 15.807 1.00 96.38 86 VAL A CA 1
ATOM 636 C C . VAL A 1 86 ? 3.591 -9.074 14.674 1.00 96.38 86 VAL A C 1
ATOM 638 O O . VAL A 1 86 ? 4.757 -9.093 14.291 1.00 96.38 86 VAL A O 1
ATOM 641 N N . TRP A 1 87 ? 2.632 -9.791 14.082 1.00 95.94 87 TRP A N 1
ATOM 642 C CA . TRP A 1 87 ? 2.902 -10.671 12.947 1.00 95.94 87 TRP A CA 1
ATOM 643 C C . TRP A 1 87 ? 3.480 -9.909 11.744 1.00 95.94 87 TRP A C 1
ATOM 645 O O . TRP A 1 87 ? 4.470 -10.349 11.161 1.00 95.94 87 TRP A O 1
ATOM 655 N N . PHE A 1 88 ? 2.925 -8.740 11.410 1.00 95.19 88 PHE A N 1
ATOM 656 C CA . PHE A 1 88 ? 3.387 -7.900 10.304 1.00 95.19 88 PHE A CA 1
ATOM 657 C C . PHE A 1 88 ? 4.803 -7.365 10.533 1.00 95.19 88 PHE A C 1
ATOM 659 O O . PHE A 1 88 ? 5.639 -7.453 9.633 1.00 95.19 88 PHE A O 1
ATOM 666 N N . ILE A 1 89 ? 5.104 -6.857 11.733 1.00 95.62 89 ILE A N 1
ATOM 667 C CA . ILE A 1 89 ? 6.439 -6.353 12.082 1.00 95.62 89 ILE A CA 1
ATOM 668 C C . ILE A 1 89 ? 7.457 -7.493 12.030 1.00 95.62 89 ILE A C 1
ATOM 670 O O . ILE A 1 89 ? 8.492 -7.355 11.380 1.00 95.62 89 ILE A O 1
ATOM 674 N N . THR A 1 90 ? 7.158 -8.639 12.647 1.00 97.06 90 THR A N 1
ATOM 675 C CA . THR A 1 90 ? 8.057 -9.800 12.623 1.00 97.06 90 THR A CA 1
ATOM 676 C C . THR A 1 90 ? 8.287 -10.302 11.197 1.00 97.06 90 THR A C 1
ATOM 678 O O . THR A 1 90 ? 9.433 -10.537 10.816 1.00 97.06 90 THR A O 1
ATOM 681 N N . SER A 1 91 ? 7.234 -10.408 10.380 1.00 96.88 91 SER A N 1
ATOM 682 C CA . SER A 1 91 ? 7.354 -10.814 8.975 1.00 96.88 91 SER A CA 1
ATOM 683 C C . SER A 1 91 ? 8.146 -9.802 8.143 1.00 96.88 91 SER A C 1
ATOM 685 O O . SER A 1 91 ? 8.928 -10.203 7.284 1.00 96.88 91 SER A O 1
ATOM 687 N N . SER A 1 92 ? 7.982 -8.501 8.397 1.00 96.50 92 SER A N 1
ATOM 688 C CA . SER A 1 92 ? 8.708 -7.438 7.690 1.00 96.50 92 SER A CA 1
ATOM 689 C C . SER A 1 92 ? 10.197 -7.463 8.023 1.00 96.50 92 SER A C 1
ATOM 691 O O . SER A 1 92 ? 11.030 -7.431 7.120 1.00 96.50 92 SER A O 1
ATOM 693 N N . VAL A 1 93 ? 10.542 -7.599 9.309 1.00 97.06 93 VAL A N 1
ATOM 694 C CA . VAL A 1 93 ? 11.936 -7.751 9.752 1.00 97.06 93 VAL A CA 1
ATOM 695 C C . VAL A 1 93 ? 12.555 -8.998 9.127 1.00 97.06 93 VAL A C 1
ATOM 697 O O . VAL A 1 93 ? 13.646 -8.916 8.569 1.00 97.06 93 VAL A O 1
ATOM 700 N N . LEU A 1 94 ? 11.848 -10.131 9.140 1.00 97.12 94 LEU A N 1
ATOM 701 C CA . LEU A 1 94 ? 12.331 -11.361 8.515 1.00 97.12 94 LEU A CA 1
ATOM 702 C C . LEU A 1 94 ? 12.548 -11.188 7.003 1.00 97.12 94 LEU A C 1
ATOM 704 O O . LEU A 1 94 ? 13.583 -11.603 6.486 1.00 97.12 94 LEU A O 1
ATOM 708 N N . SER A 1 95 ? 11.622 -10.528 6.302 1.00 96.75 95 SER A N 1
ATOM 709 C CA . SER A 1 95 ? 11.749 -10.236 4.869 1.00 96.75 95 SER A CA 1
ATOM 710 C C . SER A 1 95 ? 12.973 -9.371 4.562 1.00 96.75 95 SER A C 1
ATOM 712 O O . SER A 1 95 ? 13.697 -9.653 3.606 1.00 96.75 95 SER A O 1
ATOM 714 N N . ILE A 1 96 ? 13.227 -8.334 5.368 1.00 96.81 96 ILE A N 1
ATOM 715 C CA . ILE A 1 96 ? 14.401 -7.462 5.213 1.00 96.81 96 ILE A CA 1
ATOM 716 C C . ILE A 1 96 ? 15.686 -8.247 5.479 1.00 96.81 96 ILE A C 1
ATOM 718 O O . ILE A 1 96 ? 16.639 -8.114 4.716 1.00 96.81 96 ILE A O 1
ATOM 722 N N . LEU A 1 97 ? 15.717 -9.096 6.511 1.00 96.50 97 LEU A N 1
ATOM 723 C CA . LEU A 1 97 ? 16.882 -9.929 6.819 1.00 96.50 97 LEU A CA 1
ATOM 724 C C . LEU A 1 97 ? 17.212 -10.890 5.675 1.00 96.50 97 LEU A C 1
ATOM 726 O O . LEU A 1 97 ? 18.371 -10.989 5.281 1.00 96.50 97 LEU A O 1
ATOM 730 N N . VAL A 1 98 ? 16.209 -11.557 5.100 1.00 96.00 98 VAL A N 1
ATOM 731 C CA . VAL A 1 98 ? 16.412 -12.432 3.935 1.00 96.00 98 VAL A CA 1
ATOM 732 C C . VAL A 1 98 ? 16.942 -11.632 2.741 1.00 96.00 98 VAL A C 1
ATOM 734 O O . VAL A 1 98 ? 17.916 -12.049 2.114 1.00 96.00 98 VAL A O 1
ATOM 737 N N . GLY A 1 99 ? 16.363 -10.461 2.457 1.00 94.62 99 GLY A N 1
ATOM 738 C CA . GLY A 1 99 ? 16.850 -9.570 1.400 1.00 94.62 99 GLY A CA 1
ATOM 739 C C . GLY A 1 99 ? 18.300 -9.131 1.623 1.00 94.62 99 GLY A C 1
ATOM 740 O O . GLY A 1 99 ? 19.109 -9.188 0.698 1.00 94.62 99 GLY A O 1
ATOM 741 N N . LEU A 1 100 ? 18.652 -8.775 2.861 1.00 95.25 100 LEU A N 1
ATOM 742 C CA . LEU A 1 100 ? 20.006 -8.381 3.243 1.00 95.25 100 LEU A CA 1
ATOM 743 C C . LEU A 1 100 ? 21.004 -9.522 3.034 1.00 95.25 100 LEU A C 1
ATOM 745 O O . LEU A 1 100 ? 22.078 -9.296 2.479 1.00 95.25 100 LEU A O 1
ATOM 749 N N . VAL A 1 101 ? 20.646 -10.745 3.428 1.00 95.75 101 VAL A N 1
ATOM 750 C CA . VAL A 1 101 ? 21.484 -11.933 3.225 1.00 95.75 101 VAL A CA 1
ATOM 751 C C . VAL A 1 101 ? 21.735 -12.162 1.733 1.00 95.75 101 VAL A C 1
ATOM 753 O O . VAL A 1 101 ? 22.887 -12.293 1.325 1.00 95.75 101 VAL A O 1
ATOM 756 N N . ILE A 1 102 ? 20.688 -12.142 0.904 1.00 94.31 102 ILE A N 1
ATOM 757 C CA . ILE A 1 102 ? 20.811 -12.356 -0.548 1.00 94.31 102 ILE A CA 1
ATOM 758 C C . ILE A 1 102 ? 21.681 -11.273 -1.197 1.00 94.31 102 ILE A C 1
ATOM 760 O O . ILE A 1 102 ? 22.583 -11.599 -1.967 1.00 94.31 102 ILE A O 1
ATOM 764 N N . VAL A 1 103 ? 21.455 -9.996 -0.872 1.00 93.62 103 VAL A N 1
ATOM 765 C CA . VAL A 1 103 ? 22.250 -8.871 -1.397 1.00 93.62 103 VAL A CA 1
ATOM 766 C C . VAL A 1 103 ? 23.713 -8.985 -0.971 1.00 93.62 103 VAL A C 1
ATOM 768 O O . VAL A 1 103 ? 24.603 -8.752 -1.787 1.00 93.62 103 VAL A O 1
ATOM 771 N N . THR A 1 104 ? 23.969 -9.400 0.271 1.00 91.81 104 THR A N 1
ATOM 772 C CA . THR A 1 104 ? 25.333 -9.596 0.785 1.00 91.81 104 THR A CA 1
ATOM 773 C C . THR A 1 104 ? 26.043 -10.750 0.078 1.00 91.81 104 THR A C 1
ATOM 775 O O . THR A 1 104 ? 27.238 -10.665 -0.153 1.00 91.81 104 THR A O 1
ATOM 778 N N . PHE A 1 105 ? 25.346 -11.820 -0.318 1.00 92.38 105 PHE A N 1
ATOM 779 C CA . PHE A 1 105 ? 25.976 -12.905 -1.081 1.00 92.38 105 PHE A CA 1
ATOM 780 C C . PHE A 1 105 ? 26.173 -12.552 -2.557 1.00 92.38 105 PHE A C 1
ATOM 782 O O . PHE A 1 105 ? 27.250 -12.768 -3.112 1.00 92.38 105 PHE A O 1
ATOM 789 N N . GLN A 1 106 ? 25.143 -12.005 -3.200 1.00 89.38 106 GLN A N 1
ATOM 790 C CA . GLN A 1 106 ? 25.136 -11.770 -4.642 1.00 89.38 106 GLN A CA 1
ATOM 791 C C . GLN A 1 106 ? 25.926 -10.515 -5.048 1.00 89.38 106 GLN A C 1
ATOM 793 O O . GLN A 1 106 ? 26.283 -10.393 -6.220 1.00 89.38 106 GLN A O 1
ATOM 798 N N . HIS A 1 107 ? 26.187 -9.600 -4.102 1.00 86.50 107 HIS A N 1
ATOM 799 C CA . HIS A 1 107 ? 26.817 -8.292 -4.319 1.00 86.50 107 HIS A CA 1
ATOM 800 C C . HIS A 1 107 ? 26.315 -7.597 -5.603 1.00 86.50 107 HIS A C 1
ATOM 802 O O . HIS A 1 107 ? 27.118 -7.287 -6.492 1.00 86.50 107 HIS A O 1
ATOM 808 N N . PRO A 1 108 ? 24.992 -7.371 -5.748 1.00 79.00 108 PRO A N 1
ATOM 809 C CA . PRO A 1 108 ? 24.432 -6.744 -6.939 1.00 79.00 108 PRO A CA 1
ATOM 810 C C . PRO A 1 108 ? 24.977 -5.314 -7.055 1.00 79.00 108 PRO A C 1
ATOM 812 O O . PRO A 1 108 ? 24.595 -4.427 -6.298 1.00 79.00 108 PRO A O 1
ATOM 815 N N . GLY A 1 109 ? 25.924 -5.112 -7.970 1.00 74.81 109 GLY A N 1
ATOM 816 C CA . GLY A 1 109 ? 26.637 -3.845 -8.154 1.00 74.81 109 GLY A CA 1
ATOM 817 C C . GLY A 1 109 ? 28.155 -3.986 -8.262 1.00 74.81 109 GLY A C 1
ATOM 818 O O . GLY A 1 109 ? 28.807 -3.087 -8.793 1.00 74.81 109 GLY A O 1
ATOM 819 N N . ALA A 1 110 ? 28.726 -5.122 -7.847 1.00 75.62 110 ALA A N 1
ATOM 820 C CA . ALA A 1 110 ? 30.126 -5.431 -8.119 1.00 75.62 110 ALA A CA 1
ATOM 821 C C . ALA A 1 110 ? 30.349 -5.502 -9.644 1.00 75.62 110 ALA A C 1
ATOM 823 O O . ALA A 1 110 ? 29.810 -6.376 -10.319 1.00 75.62 110 ALA A O 1
ATOM 824 N N . GLY A 1 111 ? 31.104 -4.545 -10.194 1.00 71.25 111 GLY A N 1
ATOM 825 C CA . GLY A 1 111 ? 31.362 -4.416 -11.636 1.00 71.25 111 GLY A CA 1
ATOM 826 C C . GLY A 1 111 ? 30.594 -3.290 -12.340 1.00 71.25 111 GLY A C 1
ATOM 827 O O . GLY A 1 111 ? 30.891 -2.987 -13.497 1.00 71.25 111 GLY A O 1
ATOM 828 N N . LEU A 1 112 ? 29.667 -2.612 -11.654 1.00 75.44 112 LEU A N 1
ATOM 829 C CA . LEU A 1 112 ? 29.101 -1.357 -12.144 1.00 75.44 112 LEU A CA 1
ATOM 830 C C . LEU A 1 112 ? 30.151 -0.250 -11.958 1.00 75.44 112 LEU A C 1
ATOM 832 O O . LEU A 1 112 ? 30.280 0.318 -10.878 1.00 75.44 112 LEU A O 1
ATOM 836 N N . ASN A 1 113 ? 30.920 0.052 -13.010 1.00 70.31 113 ASN A N 1
ATOM 837 C CA . ASN A 1 113 ? 31.860 1.183 -13.066 1.00 70.31 113 ASN A CA 1
ATOM 838 C C . ASN A 1 113 ? 31.108 2.528 -13.143 1.00 70.31 113 ASN A C 1
ATOM 840 O O . ASN A 1 113 ? 31.304 3.321 -14.062 1.00 70.31 113 ASN A O 1
ATOM 844 N N . LEU A 1 114 ? 30.198 2.771 -12.201 1.00 71.19 114 LEU A N 1
ATOM 845 C CA . LEU A 1 114 ? 29.486 4.034 -12.085 1.00 71.19 114 LEU A CA 1
ATOM 846 C C . LEU A 1 114 ? 30.461 5.062 -11.512 1.00 71.19 114 LEU A C 1
ATOM 848 O O . LEU A 1 114 ? 30.867 4.983 -10.353 1.00 71.19 114 LEU A O 1
ATOM 852 N N . SER A 1 115 ? 30.873 6.014 -12.347 1.00 71.44 115 SER A N 1
ATOM 853 C CA . SER A 1 115 ? 31.690 7.146 -11.928 1.00 71.44 115 SER A CA 1
ATOM 854 C C . SER A 1 115 ? 30.900 7.979 -10.922 1.00 71.44 115 SER A C 1
ATOM 856 O O . SER A 1 115 ? 29.976 8.690 -11.312 1.00 71.44 115 SER A O 1
ATOM 858 N N . VAL A 1 116 ? 31.244 7.881 -9.637 1.00 69.19 116 VAL A N 1
ATOM 859 C CA . VAL A 1 116 ? 30.665 8.734 -8.594 1.00 69.19 116 VAL A CA 1
ATOM 860 C C . VAL A 1 116 ? 31.122 10.171 -8.870 1.00 69.19 116 VAL A C 1
ATOM 862 O O . VAL A 1 116 ? 32.333 10.425 -8.848 1.00 69.19 116 VAL A O 1
ATOM 865 N N . PRO A 1 117 ? 30.208 11.111 -9.175 1.00 70.62 117 PRO A N 1
ATOM 866 C CA . PRO A 1 117 ? 30.577 12.507 -9.357 1.00 70.62 117 PRO A CA 1
ATOM 867 C C . PRO A 1 117 ? 31.246 13.022 -8.076 1.00 70.62 117 PRO A C 1
ATOM 869 O O . PRO A 1 117 ? 30.730 12.824 -6.980 1.00 70.62 117 PRO A O 1
ATOM 872 N N . LYS A 1 118 ? 32.426 13.641 -8.204 1.00 64.06 118 LYS A N 1
ATOM 873 C CA . LYS A 1 118 ? 33.203 14.160 -7.060 1.00 64.06 118 LYS A CA 1
ATOM 874 C C . LYS A 1 118 ? 32.598 15.415 -6.435 1.00 64.06 118 LYS A C 1
ATOM 876 O O . LYS A 1 118 ? 32.990 15.787 -5.334 1.00 64.06 118 LYS A O 1
ATOM 881 N N . GLU A 1 119 ? 31.676 16.064 -7.134 1.00 66.31 119 GLU A N 1
ATOM 882 C CA . GLU A 1 119 ? 30.953 17.210 -6.605 1.00 66.31 119 GLU A CA 1
ATOM 883 C C . GLU A 1 119 ? 29.660 16.738 -5.953 1.00 66.31 119 GLU A C 1
ATOM 885 O O . GLU A 1 119 ? 28.964 15.873 -6.489 1.00 66.31 119 GLU A O 1
ATOM 890 N N . ALA A 1 120 ? 29.359 17.299 -4.782 1.00 61.53 120 ALA A N 1
ATOM 891 C CA . ALA A 1 120 ? 28.088 17.114 -4.105 1.00 61.53 120 ALA A CA 1
ATOM 892 C C . ALA A 1 120 ? 26.990 17.761 -4.957 1.00 61.53 120 ALA A C 1
ATOM 894 O O . ALA A 1 120 ? 26.602 18.906 -4.745 1.00 61.53 120 ALA A O 1
ATOM 895 N N . VAL A 1 121 ? 26.532 17.034 -5.972 1.00 63.50 121 VAL A N 1
ATOM 896 C CA . VAL A 1 121 ? 25.326 17.379 -6.709 1.00 63.50 121 VAL A CA 1
ATOM 897 C C . VAL A 1 121 ? 24.193 17.282 -5.700 1.00 63.50 121 VAL A C 1
ATOM 899 O O . VAL A 1 121 ? 23.994 16.225 -5.097 1.00 63.50 121 VAL A O 1
ATOM 902 N N . ASP A 1 122 ? 23.487 18.390 -5.483 1.00 62.28 122 ASP A N 1
ATOM 903 C CA . ASP A 1 122 ? 22.243 18.381 -4.727 1.00 62.28 122 ASP A CA 1
ATOM 904 C C . ASP A 1 122 ? 21.288 17.421 -5.441 1.00 62.28 122 ASP A C 1
ATOM 906 O O . ASP A 1 122 ? 20.763 17.698 -6.518 1.00 62.28 122 ASP A O 1
ATOM 910 N N . THR A 1 123 ? 21.165 16.215 -4.894 1.00 65.25 123 THR A N 1
ATOM 911 C CA . THR A 1 12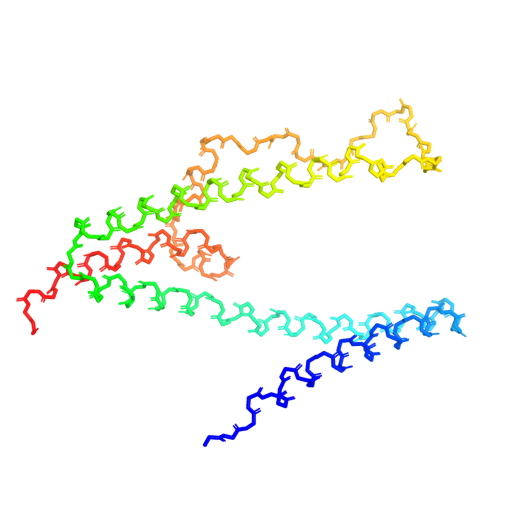3 ? 20.432 15.116 -5.531 1.00 65.25 123 THR A CA 1
ATOM 912 C C . THR A 1 123 ? 18.920 15.341 -5.490 1.00 65.25 123 THR A C 1
ATOM 914 O O . THR A 1 123 ? 18.170 14.505 -5.992 1.00 65.25 123 THR A O 1
ATOM 917 N N . GLY A 1 124 ? 18.453 16.423 -4.847 1.00 59.84 124 GLY A N 1
ATOM 918 C CA . GLY A 1 124 ? 17.037 16.653 -4.563 1.00 59.84 124 GLY A CA 1
ATOM 919 C C . GLY A 1 124 ? 16.429 15.566 -3.671 1.00 59.84 124 GLY A C 1
ATOM 920 O O . GLY A 1 124 ? 15.212 15.514 -3.494 1.00 59.84 124 GLY A O 1
ATOM 921 N N . LEU A 1 125 ? 17.258 14.670 -3.120 1.00 60.53 125 LEU A N 1
ATOM 922 C CA . LEU A 1 125 ? 16.810 13.628 -2.220 1.00 60.53 125 LEU A CA 1
ATOM 923 C C . LEU A 1 125 ? 16.442 14.291 -0.902 1.00 60.53 125 LEU A C 1
ATOM 925 O O . LEU A 1 125 ? 17.252 14.963 -0.266 1.00 60.53 125 LEU A O 1
ATOM 929 N N . VAL A 1 126 ? 15.202 14.079 -0.477 1.00 58.44 126 VAL A N 1
ATOM 930 C CA . VAL A 1 126 ? 14.732 14.468 0.848 1.00 58.44 126 VAL A CA 1
ATOM 931 C C . VAL A 1 126 ? 15.464 13.581 1.864 1.00 58.44 126 VAL A C 1
ATOM 933 O O . VAL A 1 126 ? 14.970 12.537 2.274 1.00 58.44 126 VAL A O 1
ATOM 936 N N . VAL A 1 127 ? 16.680 13.978 2.259 1.00 56.81 127 VAL A N 1
ATOM 937 C CA . VAL A 1 127 ? 17.489 13.299 3.296 1.00 56.81 127 VAL A CA 1
ATOM 938 C C . VAL 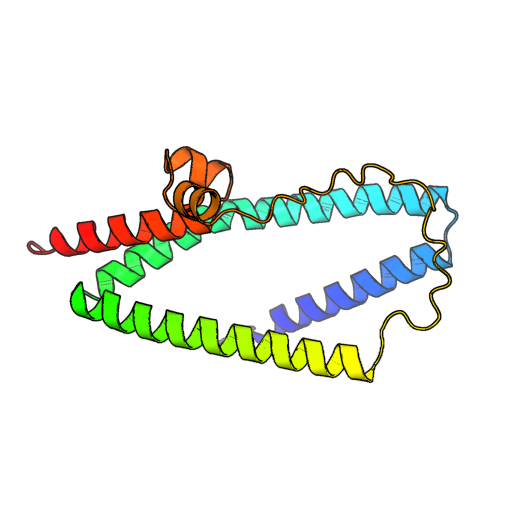A 1 127 ? 16.876 13.499 4.692 1.00 56.81 127 VAL A C 1
ATOM 940 O O . VAL A 1 127 ? 17.331 12.929 5.682 1.00 56.81 127 VAL A O 1
ATOM 943 N N . SER A 1 128 ? 15.789 14.267 4.803 1.00 59.38 128 SER A N 1
ATOM 944 C CA . SER A 1 128 ? 14.945 14.258 5.991 1.00 59.38 128 SER A CA 1
ATOM 945 C C . SER A 1 128 ? 14.200 12.931 6.071 1.00 59.38 128 SER A C 1
ATOM 947 O O . SER A 1 128 ? 13.066 12.805 5.610 1.00 59.38 128 SER A O 1
ATOM 949 N N . GLY A 1 129 ? 14.848 11.937 6.684 1.00 58.12 129 GLY A N 1
ATOM 950 C CA . GLY A 1 129 ? 14.179 10.740 7.169 1.00 58.12 129 GLY A CA 1
ATOM 951 C C . GLY A 1 129 ? 12.883 11.150 7.858 1.00 58.12 129 GLY A C 1
ATOM 952 O O . GLY A 1 129 ? 12.873 12.087 8.662 1.00 58.12 129 GLY A O 1
ATOM 953 N N . MET A 1 130 ? 11.782 10.511 7.465 1.00 60.09 130 MET A N 1
ATOM 954 C CA . MET A 1 130 ? 10.450 10.825 7.960 1.00 60.09 130 MET A CA 1
ATOM 955 C C . MET A 1 130 ? 10.484 10.878 9.488 1.00 60.09 130 MET A C 1
ATOM 957 O O . MET A 1 130 ? 10.652 9.858 10.155 1.00 60.09 130 MET A O 1
ATOM 961 N N . SER A 1 131 ? 10.403 12.088 10.047 1.00 80.38 131 SER A N 1
ATOM 962 C CA . SER A 1 131 ? 10.450 12.247 11.497 1.00 80.38 131 SER A CA 1
ATOM 963 C C . SER A 1 131 ? 9.240 11.544 12.108 1.00 80.38 131 SER A C 1
ATOM 965 O O . SER A 1 131 ? 8.157 11.556 11.521 1.00 80.38 131 SER A O 1
ATOM 967 N N . LEU A 1 132 ? 9.392 10.971 13.305 1.00 78.38 132 LEU A N 1
ATOM 968 C CA . LEU A 1 132 ? 8.279 10.314 14.001 1.00 78.38 132 LEU A CA 1
ATOM 969 C C . LEU A 1 132 ? 7.066 11.252 14.136 1.00 78.38 132 LEU A C 1
ATOM 971 O O . LEU A 1 132 ? 5.923 10.829 13.976 1.00 78.38 132 LEU A O 1
ATOM 975 N N . LYS A 1 133 ? 7.331 12.547 14.354 1.00 80.50 133 LYS A N 1
ATOM 976 C CA . LYS A 1 133 ? 6.315 13.603 14.364 1.00 80.50 133 LYS A CA 1
ATOM 977 C C . LYS A 1 133 ? 5.619 13.737 13.007 1.00 80.50 133 LYS A C 1
ATOM 979 O O . LYS A 1 133 ? 4.398 13.773 12.967 1.00 80.50 133 LYS A O 1
ATOM 984 N N . GLY A 1 134 ? 6.375 13.787 11.910 1.00 81.19 134 GLY A N 1
ATOM 985 C CA . GLY A 1 134 ? 5.826 13.863 10.553 1.00 81.19 134 GLY A CA 1
ATOM 986 C C . GLY A 1 134 ? 4.975 12.645 10.192 1.00 81.19 134 GLY A C 1
ATOM 987 O O . GLY A 1 134 ? 3.869 12.810 9.688 1.00 81.19 134 GLY A O 1
ATOM 988 N N . PHE A 1 135 ? 5.439 11.439 10.527 1.00 83.25 135 PHE A N 1
ATOM 989 C CA . PHE A 1 135 ? 4.683 10.204 10.310 1.00 83.25 135 PHE A CA 1
ATOM 990 C C . PHE A 1 135 ? 3.358 10.202 11.081 1.00 83.25 135 PHE A C 1
ATOM 992 O O . PHE A 1 135 ? 2.302 9.954 10.498 1.00 83.25 135 PHE A O 1
ATOM 999 N N . LEU A 1 136 ? 3.392 10.514 12.382 1.00 83.44 136 LEU A N 1
ATOM 1000 C CA . LEU A 1 136 ? 2.190 10.491 13.215 1.00 83.44 136 LEU A CA 1
ATOM 1001 C C . LEU A 1 136 ? 1.187 11.573 12.795 1.00 83.44 136 LEU A C 1
ATOM 1003 O O . LEU A 1 136 ? -0.003 11.286 12.687 1.00 83.44 136 LEU A O 1
ATOM 1007 N N . SER A 1 137 ? 1.663 12.781 12.480 1.00 83.19 137 SER A N 1
ATOM 1008 C CA . SER A 1 137 ? 0.811 13.849 11.944 1.00 83.19 137 SER A CA 1
ATOM 1009 C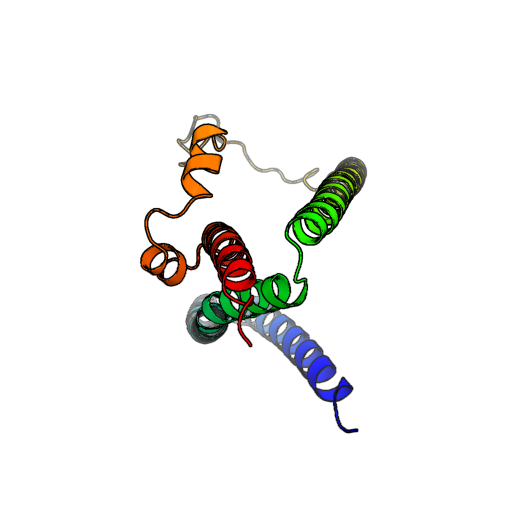 C . SER A 1 137 ? 0.182 13.480 10.599 1.00 83.19 137 SER A C 1
ATOM 1011 O O . SER A 1 137 ? -0.949 13.866 10.346 1.00 83.19 137 SER A O 1
ATOM 1013 N N . HIS A 1 138 ? 0.877 12.720 9.750 1.00 84.25 138 HIS A N 1
ATOM 1014 C CA . HIS A 1 138 ? 0.346 12.256 8.465 1.00 84.25 138 HIS A CA 1
ATOM 1015 C C . HIS A 1 138 ? -0.570 11.027 8.594 1.00 84.25 138 HIS A C 1
ATOM 1017 O O . HIS A 1 138 ? -1.280 10.673 7.656 1.00 84.25 138 HIS A O 1
ATOM 1023 N N . THR A 1 139 ? -0.543 10.348 9.741 1.00 86.38 139 THR A N 1
ATOM 1024 C CA . THR A 1 139 ? -1.367 9.162 10.011 1.00 86.38 139 THR A CA 1
ATOM 1025 C C . THR A 1 139 ? -2.811 9.551 10.318 1.00 86.38 139 THR A C 1
ATOM 1027 O O . THR A 1 139 ? -3.739 8.856 9.908 1.00 86.38 139 THR A O 1
ATOM 1030 N N . ILE A 1 140 ? -3.010 10.663 11.031 1.00 84.69 140 ILE A N 1
ATOM 1031 C CA . ILE A 1 140 ? -4.338 11.179 11.371 1.00 84.69 140 ILE A CA 1
ATOM 1032 C C . ILE A 1 140 ? -4.747 12.202 10.300 1.00 84.69 140 ILE A C 1
ATOM 1034 O O . ILE A 1 140 ? -4.114 13.253 10.218 1.00 84.69 140 ILE A O 1
ATOM 1038 N N . PRO A 1 141 ? -5.783 11.933 9.481 1.00 82.56 141 PRO A N 1
ATOM 1039 C CA . PRO A 1 141 ? -6.210 12.876 8.454 1.00 82.56 141 PRO A CA 1
ATOM 1040 C C . PRO A 1 141 ? -6.751 14.173 9.056 1.00 82.56 141 PRO A C 1
ATOM 1042 O O . PRO A 1 141 ? -7.513 14.154 10.023 1.00 82.56 141 PRO A O 1
ATOM 1045 N N . THR A 1 142 ? -6.436 15.294 8.412 1.00 86.00 142 THR A N 1
ATOM 1046 C CA . THR A 1 142 ? -7.105 16.590 8.613 1.00 86.00 142 THR A CA 1
ATOM 1047 C C . THR A 1 142 ? -8.548 16.552 8.112 1.00 86.00 142 THR A C 1
ATOM 1049 O O . THR A 1 142 ? -9.447 17.092 8.755 1.00 86.00 142 THR A O 1
ATOM 1052 N N . SER A 1 143 ? -8.776 15.890 6.974 1.00 88.56 143 SER A N 1
ATOM 1053 C CA . SER A 1 143 ? -10.087 15.684 6.363 1.00 88.56 143 SER A CA 1
ATOM 1054 C C . SER A 1 143 ? -10.147 14.350 5.619 1.00 88.56 143 SER A C 1
ATOM 1056 O O . SER A 1 143 ? -9.239 13.995 4.867 1.00 88.56 143 SER A O 1
ATOM 1058 N N . ILE A 1 144 ? -11.259 13.625 5.763 1.00 88.44 144 ILE A N 1
ATOM 1059 C CA . ILE A 1 144 ? -11.478 12.365 5.041 1.00 88.44 144 ILE A CA 1
ATOM 1060 C C . ILE A 1 144 ? -11.615 12.573 3.528 1.00 88.44 144 ILE A C 1
ATOM 1062 O O . ILE A 1 144 ? -11.182 11.728 2.747 1.00 88.44 144 ILE A O 1
ATOM 1066 N N . THR A 1 145 ? -12.183 13.704 3.099 1.00 88.31 145 THR A N 1
ATOM 1067 C CA . THR A 1 145 ? -12.352 14.006 1.671 1.00 88.31 145 THR A CA 1
ATOM 1068 C C . THR A 1 145 ? -11.005 14.224 0.992 1.00 88.31 145 THR A C 1
ATOM 1070 O O . THR A 1 145 ? -10.799 13.756 -0.124 1.00 88.31 145 THR A O 1
ATOM 1073 N N . GLU A 1 146 ? -10.067 14.862 1.693 1.00 89.38 146 GLU A N 1
ATOM 1074 C CA . GLU A 1 146 ? -8.693 15.066 1.239 1.00 89.38 146 GLU A CA 1
ATOM 1075 C C . GLU A 1 146 ? -7.920 13.742 1.192 1.00 89.38 146 GLU A C 1
ATOM 1077 O O . GLU A 1 146 ? -7.291 13.434 0.180 1.00 89.38 146 GLU A O 1
ATOM 1082 N N . ALA A 1 147 ? -8.040 12.911 2.233 1.00 89.19 147 ALA A N 1
ATOM 1083 C CA . ALA A 1 147 ? -7.416 11.589 2.272 1.00 89.19 147 ALA A CA 1
ATOM 1084 C C . ALA A 1 147 ? -7.892 10.685 1.119 1.00 89.19 147 ALA A C 1
ATOM 1086 O O . ALA A 1 147 ? -7.091 10.000 0.481 1.00 89.19 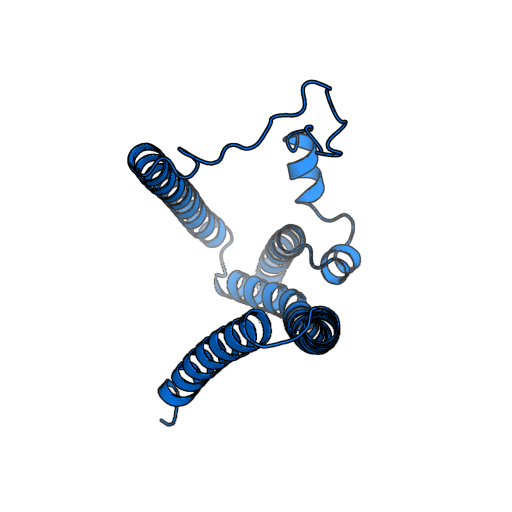147 ALA A O 1
ATOM 1087 N N . MET A 1 148 ? -9.194 10.706 0.813 1.00 88.62 148 MET A N 1
ATOM 1088 C CA . MET A 1 148 ? -9.768 9.955 -0.308 1.00 88.62 148 MET A CA 1
ATOM 1089 C C . MET A 1 148 ? -9.361 10.530 -1.670 1.00 88.62 148 MET A C 1
ATOM 1091 O O . MET A 1 148 ? -9.066 9.759 -2.581 1.00 88.62 148 MET A O 1
ATOM 1095 N N . ALA A 1 149 ? -9.300 11.857 -1.815 1.00 88.19 149 ALA A N 1
ATOM 1096 C CA . ALA A 1 149 ? -8.887 12.504 -3.062 1.00 88.19 149 ALA A CA 1
ATOM 1097 C C . ALA A 1 149 ? -7.415 12.221 -3.401 1.00 88.19 149 ALA A C 1
ATOM 1099 O O . ALA A 1 149 ? -7.088 11.893 -4.544 1.00 88.19 149 ALA A O 1
ATOM 1100 N N . ASN A 1 150 ? -6.537 12.279 -2.398 1.00 88.56 150 ASN A N 1
ATOM 1101 C CA . ASN A 1 150 ? -5.105 12.024 -2.556 1.00 88.56 150 ASN A CA 1
ATOM 1102 C C . ASN A 1 150 ? -4.742 10.529 -2.525 1.00 88.56 150 ASN A C 1
ATOM 1104 O O . ASN A 1 150 ? -3.598 10.174 -2.788 1.00 88.56 150 ASN A O 1
ATOM 1108 N N . ASN A 1 151 ? -5.713 9.638 -2.290 1.00 85.50 151 ASN A N 1
ATOM 1109 C CA . ASN A 1 151 ? -5.500 8.193 -2.143 1.00 85.50 151 ASN A CA 1
ATOM 1110 C C . ASN A 1 151 ? -4.509 7.840 -1.016 1.00 85.50 151 ASN A C 1
ATOM 1112 O O . ASN A 1 151 ? -3.724 6.896 -1.133 1.00 85.50 151 ASN A O 1
ATOM 1116 N N . GLU A 1 152 ? -4.578 8.570 0.098 1.00 90.94 152 GLU A N 1
ATOM 1117 C CA . GLU A 1 152 ? -3.743 8.343 1.276 1.00 90.94 152 GLU A CA 1
ATOM 1118 C C . GLU A 1 152 ? -4.254 7.146 2.085 1.00 90.94 152 GLU A C 1
ATOM 1120 O O . GLU A 1 152 ? -5.024 7.279 3.040 1.00 90.94 152 GLU A O 1
ATOM 1125 N N . ILE A 1 153 ? -3.828 5.940 1.689 1.00 90.62 153 ILE A N 1
ATOM 1126 C CA . ILE A 1 153 ? -4.336 4.668 2.230 1.00 90.62 153 ILE A CA 1
ATOM 1127 C C . ILE A 1 153 ? -4.229 4.622 3.759 1.00 90.62 153 ILE A C 1
ATOM 1129 O O . ILE A 1 153 ? -5.184 4.222 4.420 1.00 90.62 153 ILE A O 1
ATOM 1133 N N . LEU A 1 154 ? -3.099 5.057 4.331 1.00 90.38 154 LEU A N 1
ATOM 1134 C CA . LEU A 1 154 ? -2.887 5.034 5.782 1.00 90.38 154 LEU A CA 1
ATOM 1135 C C . LEU A 1 154 ? -3.953 5.852 6.525 1.00 90.38 154 LEU A C 1
ATOM 1137 O O . LEU A 1 154 ? -4.529 5.376 7.502 1.00 90.38 154 LEU A O 1
ATOM 1141 N N . GLN A 1 155 ? -4.260 7.047 6.026 1.00 93.50 155 GLN A N 1
ATOM 1142 C CA . GLN A 1 155 ? -5.261 7.931 6.617 1.00 93.50 155 GLN A CA 1
ATOM 1143 C C . GLN A 1 155 ? -6.676 7.353 6.492 1.00 93.50 155 GLN A C 1
ATOM 1145 O O . GLN A 1 155 ? -7.450 7.391 7.452 1.00 93.50 155 GLN A O 1
ATOM 1150 N N . ILE A 1 156 ? -7.002 6.763 5.334 1.00 93.62 156 ILE A N 1
ATOM 1151 C CA . ILE A 1 156 ? -8.294 6.099 5.096 1.00 93.62 156 ILE A CA 1
ATOM 1152 C C . ILE A 1 156 ? -8.478 4.928 6.071 1.00 93.62 156 ILE A C 1
ATOM 1154 O O . ILE A 1 156 ? -9.546 4.790 6.667 1.00 93.62 156 ILE A O 1
ATOM 1158 N N . VAL A 1 157 ? -7.438 4.114 6.279 1.00 91.88 157 VAL A N 1
ATOM 1159 C CA . VAL A 1 157 ? -7.452 2.988 7.227 1.00 91.88 157 VAL A CA 1
ATOM 1160 C C . VAL A 1 157 ? -7.722 3.484 8.648 1.00 91.88 157 VAL A C 1
ATOM 1162 O O . VAL A 1 157 ? -8.623 2.970 9.312 1.00 91.88 157 VAL A O 1
ATOM 1165 N N . VAL A 1 158 ? -6.999 4.509 9.105 1.00 91.00 158 VAL A N 1
ATOM 1166 C CA . VAL A 1 158 ? -7.146 5.069 10.459 1.00 91.00 158 VAL A CA 1
ATOM 1167 C C . VAL A 1 158 ? -8.552 5.627 10.677 1.00 91.00 158 VAL A C 1
ATOM 1169 O O . VAL A 1 158 ? -9.202 5.285 11.665 1.00 91.00 158 VAL A O 1
ATOM 1172 N N . PHE A 1 159 ? -9.070 6.417 9.734 1.00 92.56 159 PHE A N 1
ATOM 1173 C CA . PHE A 1 159 ? -10.438 6.929 9.814 1.00 92.56 159 PHE A CA 1
ATOM 1174 C C . PHE A 1 159 ? -11.479 5.802 9.807 1.00 92.56 159 PHE A C 1
ATOM 1176 O O . PHE A 1 159 ? -12.377 5.795 10.648 1.00 92.56 159 PHE A O 1
ATOM 1183 N N . SER A 1 160 ? -11.343 4.820 8.907 1.00 92.06 160 SER A N 1
ATOM 1184 C CA . SER A 1 160 ? -12.263 3.675 8.818 1.00 92.06 160 SER A CA 1
ATOM 1185 C C . SER A 1 160 ? -12.307 2.858 10.111 1.00 92.06 160 SER A C 1
ATOM 1187 O O . SER A 1 160 ? -13.359 2.314 10.450 1.00 92.06 160 SER A O 1
ATOM 1189 N N . MET A 1 161 ? -11.195 2.821 10.856 1.00 89.56 161 MET A N 1
ATOM 1190 C CA . MET A 1 161 ? -11.105 2.159 12.151 1.00 89.56 161 MET A CA 1
ATOM 1191 C C . MET A 1 161 ? -11.921 2.890 13.213 1.00 89.56 161 MET A C 1
ATOM 1193 O O . MET A 1 161 ? -12.760 2.268 13.864 1.00 89.56 161 MET A O 1
ATOM 1197 N N . PHE A 1 162 ? -11.732 4.203 13.355 1.00 89.62 162 PHE A N 1
ATOM 1198 C CA . PHE A 1 162 ? -12.521 5.009 14.290 1.00 89.62 162 PHE A CA 1
ATOM 1199 C C . PHE A 1 162 ? -14.008 5.007 13.931 1.00 89.62 162 PHE A C 1
ATOM 1201 O O . PHE A 1 162 ? -14.845 4.798 14.807 1.00 89.62 162 PHE A O 1
ATOM 1208 N N . PHE A 1 163 ? -14.334 5.176 12.647 1.00 91.56 163 PHE A N 1
ATOM 1209 C CA . PHE A 1 163 ? -15.710 5.154 12.156 1.00 91.56 163 PHE A CA 1
ATOM 1210 C C . PHE A 1 163 ? -16.370 3.787 12.373 1.00 91.56 163 PHE A C 1
ATOM 1212 O O . PHE A 1 163 ? -17.508 3.715 12.830 1.00 91.56 163 PHE A O 1
ATOM 1219 N N . GLY A 1 164 ? -15.638 2.699 12.110 1.00 89.88 164 GLY A N 1
ATOM 1220 C CA . GLY A 1 164 ? -16.082 1.336 12.383 1.00 89.88 164 GLY A CA 1
ATOM 1221 C C . GLY A 1 164 ? -16.407 1.127 13.859 1.00 89.88 164 GLY A C 1
ATOM 1222 O O . GLY A 1 164 ? -17.523 0.733 14.168 1.00 89.88 164 GLY A O 1
ATOM 1223 N N . ILE A 1 165 ? -15.474 1.458 14.761 1.00 88.69 165 ILE A N 1
ATOM 1224 C CA . ILE A 1 165 ? -15.640 1.312 16.220 1.00 88.69 165 ILE A CA 1
ATOM 1225 C C . ILE A 1 165 ? -16.817 2.150 16.740 1.00 88.69 165 ILE A C 1
ATOM 1227 O O . ILE A 1 165 ? -17.623 1.656 17.530 1.00 88.69 165 ILE A O 1
ATOM 1231 N N . ALA A 1 166 ? -16.931 3.405 16.295 1.00 88.00 166 ALA A N 1
ATOM 1232 C CA . ALA A 1 166 ? -18.045 4.276 16.661 1.00 88.00 166 ALA A CA 1
ATOM 1233 C C . ALA A 1 166 ? -19.383 3.693 16.181 1.00 88.00 166 ALA A C 1
ATOM 1235 O O . ALA A 1 166 ? -20.343 3.630 16.947 1.00 88.00 166 ALA A O 1
ATOM 1236 N N . GLY A 1 167 ? -19.431 3.191 14.946 1.00 86.81 167 GLY A N 1
ATOM 1237 C CA . GLY A 1 167 ? -20.604 2.516 14.402 1.00 86.81 167 GLY A CA 1
ATOM 1238 C C . GLY A 1 167 ? -21.014 1.276 15.197 1.00 86.81 167 GLY A C 1
ATOM 1239 O O . GLY A 1 167 ? -22.198 1.095 15.466 1.00 86.81 167 GLY A O 1
ATOM 1240 N N . THR A 1 168 ? -20.055 0.467 15.657 1.00 84.50 168 THR A N 1
ATOM 1241 C CA . THR A 1 168 ? -20.343 -0.693 16.515 1.00 84.50 168 THR A CA 1
ATOM 1242 C C . THR A 1 168 ? -20.989 -0.284 17.841 1.00 84.50 168 THR A C 1
ATOM 1244 O O . THR A 1 168 ? -21.864 -0.985 18.334 1.00 84.50 168 THR A O 1
ATOM 1247 N N . SER A 1 169 ? -20.600 0.866 18.405 1.00 78.75 169 SER A N 1
ATOM 1248 C CA . SER A 1 169 ? -21.174 1.377 19.660 1.00 78.75 169 SER A CA 1
ATOM 1249 C C . SER A 1 169 ? -22.618 1.881 19.525 1.00 78.75 169 SER A C 1
ATOM 1251 O O . SER A 1 169 ? -23.364 1.857 20.500 1.00 78.75 169 SER A O 1
ATOM 1253 N N . LEU A 1 170 ? -23.023 2.298 18.320 1.00 77.69 170 LEU A N 1
ATOM 1254 C CA . LEU A 1 170 ? -24.393 2.719 18.003 1.00 77.69 170 LEU A CA 1
ATOM 1255 C C . LEU A 1 170 ? -25.320 1.528 17.717 1.00 77.69 170 LEU A C 1
ATOM 1257 O O . LEU A 1 170 ? -26.531 1.645 17.870 1.00 77.69 170 LEU A O 1
ATOM 1261 N N . GLY A 1 171 ? -24.763 0.373 17.339 1.00 62.78 171 GLY A N 1
ATOM 1262 C CA . GLY A 1 171 ? -25.493 -0.863 17.029 1.00 62.78 171 GLY A CA 1
ATOM 1263 C C . GLY A 1 171 ? -26.116 -1.586 18.230 1.00 62.78 171 GLY A C 1
ATOM 1264 O O . GLY A 1 171 ? -26.458 -2.756 18.110 1.00 62.78 171 GLY A O 1
ATOM 1265 N N . GLY A 1 172 ? -26.264 -0.917 19.378 1.00 55.22 172 GLY A N 1
ATOM 1266 C CA . GLY A 1 172 ? -27.025 -1.421 20.526 1.00 55.22 172 GLY A CA 1
ATOM 1267 C C . GLY A 1 172 ? -28.547 -1.442 20.315 1.00 55.22 172 GLY A C 1
ATOM 1268 O O . GLY A 1 172 ? -29.256 -1.958 21.172 1.00 55.22 172 GLY A O 1
ATOM 1269 N N . GLU A 1 173 ? -29.050 -0.917 19.193 1.00 46.88 173 GLU A N 1
ATOM 1270 C CA . GLU A 1 173 ? -30.468 -0.955 18.814 1.00 46.88 173 GLU A CA 1
ATOM 1271 C C . GLU A 1 173 ? -30.666 -1.346 17.336 1.00 46.88 173 GLU A C 1
ATOM 1273 O O . GLU A 1 173 ? -31.138 -0.520 16.563 1.00 46.88 173 GLU A O 1
ATOM 1278 N N . VAL A 1 174 ? -30.317 -2.579 16.933 1.00 37.00 174 VAL A N 1
ATOM 1279 C CA . VAL A 1 174 ? -31.050 -3.370 15.906 1.00 37.00 174 VAL A CA 1
ATOM 1280 C C . VAL A 1 174 ? -30.816 -4.862 16.135 1.00 37.00 174 VAL A C 1
ATOM 1282 O O . VAL A 1 174 ? -29.637 -5.280 16.117 1.00 37.00 174 VAL A O 1
#

InterPro domains:
  IPR001991 Sodium:dicarboxylate symporter [PF00375] (7-171)
  IPR001991 Sodium:dicarboxylate symporter [PTHR42865] (6-168)
  IPR036458 Sodium:dicarboxylate symporter superfamily [G3DSA:1.10.3860.10] (1-174)
  IPR036458 Sodium:dicarboxylate symporter superfamily [SSF118215] (7-171)

Foldseek 3Di:
DDDPVVVVVVVVVVVVVVVVVLVCCVVPHDPVSNVVVVVVVVVVVVVVVVVVLLCVLVVLLVCLLVVLLVVLDPVSVVVVVVVVVVVVVVVVVVVVVVVVVVCVVVVVCVVVPPPDPPDPDPPVDPPPDCDPVNVVVLQDDPDSVVCSVVVVSSNSNSVSNVNSVVVSVVPPDD

Radius of gyration: 23.44 Å; chains: 1; bounding box: 64×42×58 Å

Sequence (174 aa):
MANANKLTLFIVVFMLMGILSGAAIHTYATPTTVSAWADNITLLTDLFLRLIKMVIAPLVFSTLTVGIMRLGETATIGRVGGKAMVWFITSSVLSILVGLVIVTFQHPGAGLNLSVPKEAVDTGLVVSGMSLKGFLSHTIPTSITEAMANNEILQIVVFSMFFGIAGTSLGGEV

pLDDT: mean 83.93, std 11.79, range [37.0, 97.12]